Protein AF-A0A9J6QMY3-F1 (afdb_monomer_lite)

InterPro domains:
  IPR008003 Protein of unknown function DUF739 [PF05339] (4-71)

Radius of gyration: 11.46 Å; chains: 1; bounding box: 28×28×25 Å

Organism: NCBI:txid2839743

Structure (mmCIF, N/CA/C/O backbone):
data_AF-A0A9J6QMY3-F1
#
_entry.id   AF-A0A9J6QMY3-F1
#
loop_
_atom_site.group_PDB
_atom_site.id
_atom_site.type_symbol
_atom_site.label_atom_id
_atom_site.label_alt_id
_atom_site.label_comp_id
_atom_site.label_asym_id
_atom_site.label_entity_id
_atom_site.label_seq_id
_atom_site.pdbx_PDB_ins_code
_atom_site.Cartn_x
_atom_site.Cartn_y
_atom_site.Cartn_z
_atom_site.occupancy
_atom_site.B_iso_or_equiv
_atom_site.auth_seq_id
_atom_site.auth_comp_id
_atom_site.auth_asym_id
_atom_site.auth_atom_id
_atom_site.pdbx_PDB_model_num
ATOM 1 N N . MET A 1 1 ? 12.927 -16.017 9.889 1.00 51.31 1 MET A N 1
ATOM 2 C CA . MET A 1 1 ? 13.230 -15.052 8.813 1.00 51.31 1 MET A CA 1
ATOM 3 C C . MET A 1 1 ? 11.946 -14.316 8.506 1.00 51.31 1 MET A C 1
ATOM 5 O O . MET A 1 1 ? 10.990 -14.970 8.123 1.00 51.31 1 MET A O 1
ATOM 9 N N . THR A 1 2 ? 11.885 -13.010 8.746 1.00 63.94 2 THR A N 1
ATOM 10 C CA . THR A 1 2 ? 10.794 -12.172 8.234 1.00 63.94 2 THR A CA 1
ATOM 11 C C . THR A 1 2 ? 11.190 -11.723 6.835 1.00 63.94 2 THR A C 1
ATOM 13 O O . THR A 1 2 ? 12.227 -11.079 6.681 1.00 63.94 2 THR A O 1
ATOM 16 N N . CYS A 1 3 ? 10.422 -12.116 5.819 1.00 73.69 3 CYS A N 1
ATOM 17 C CA . CYS A 1 3 ? 10.589 -11.576 4.473 1.00 73.69 3 CYS A CA 1
ATOM 18 C C . CYS A 1 3 ? 10.247 -10.082 4.504 1.00 73.69 3 CYS A C 1
ATOM 20 O O . CYS A 1 3 ? 9.213 -9.699 5.044 1.00 73.69 3 CYS A O 1
ATOM 22 N N . VAL A 1 4 ? 11.140 -9.254 3.968 1.00 90.88 4 VAL A N 1
ATOM 23 C CA . VAL A 1 4 ? 10.936 -7.811 3.809 1.00 90.88 4 VAL A CA 1
ATOM 24 C C . VAL A 1 4 ? 10.617 -7.566 2.343 1.00 90.88 4 VAL A C 1
ATOM 26 O O . VAL A 1 4 ? 11.304 -8.108 1.477 1.00 90.88 4 VAL A O 1
ATOM 29 N N . PHE A 1 5 ? 9.591 -6.768 2.068 1.00 94.69 5 PHE A N 1
ATOM 30 C CA . PHE A 1 5 ? 9.153 -6.454 0.713 1.00 94.69 5 PHE A CA 1
ATOM 31 C C . PHE A 1 5 ? 9.488 -5.013 0.322 1.00 94.69 5 PHE A C 1
ATOM 33 O O . PHE A 1 5 ? 9.493 -4.103 1.159 1.00 94.69 5 PHE A O 1
ATOM 40 N N . ASP A 1 6 ? 9.761 -4.820 -0.964 1.00 95.06 6 ASP A N 1
ATOM 41 C CA . ASP A 1 6 ? 9.950 -3.526 -1.601 1.00 95.06 6 ASP A CA 1
ATOM 42 C C . ASP A 1 6 ? 8.605 -2.928 -2.025 1.00 95.06 6 ASP A C 1
ATOM 44 O O . ASP A 1 6 ? 7.987 -3.349 -3.004 1.00 95.06 6 ASP A O 1
ATOM 48 N N . TYR A 1 7 ? 8.177 -1.895 -1.300 1.00 95.44 7 TYR A N 1
ATOM 49 C CA . TYR A 1 7 ? 6.953 -1.148 -1.586 1.00 95.44 7 TYR A CA 1
ATOM 50 C C . TYR A 1 7 ? 7.190 0.129 -2.411 1.00 95.44 7 TYR A C 1
ATOM 52 O O . TYR A 1 7 ? 6.278 0.945 -2.559 1.00 95.44 7 TYR A O 1
ATOM 60 N N . SER A 1 8 ? 8.377 0.324 -3.000 1.00 94.12 8 SER A N 1
ATOM 61 C CA . SER A 1 8 ? 8.711 1.525 -3.788 1.00 94.12 8 SER A CA 1
ATOM 62 C C . SER A 1 8 ? 7.754 1.748 -4.966 1.00 94.12 8 SER A C 1
ATOM 64 O O . SER A 1 8 ? 7.428 2.890 -5.309 1.00 94.12 8 SER A O 1
ATOM 66 N N . LYS A 1 9 ? 7.229 0.669 -5.562 1.00 94.81 9 LYS A N 1
ATOM 67 C CA . LYS A 1 9 ? 6.211 0.742 -6.625 1.00 94.81 9 LYS A CA 1
ATOM 68 C C . LYS A 1 9 ? 4.861 1.256 -6.121 1.00 94.81 9 LYS A C 1
ATOM 70 O O . LYS A 1 9 ? 4.210 2.029 -6.819 1.00 94.81 9 LYS A O 1
ATOM 75 N N . ILE A 1 10 ? 4.459 0.875 -4.908 1.00 95.50 10 ILE A N 1
ATOM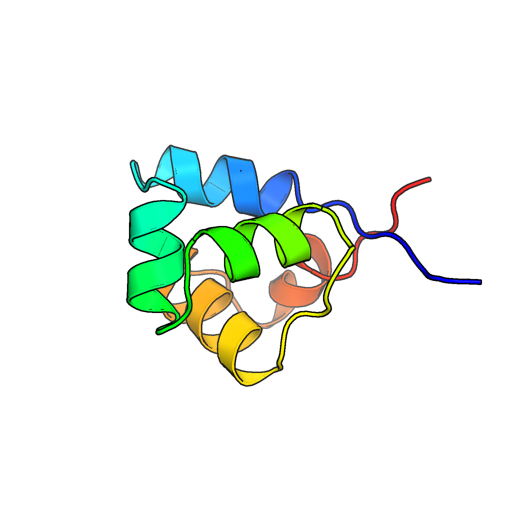 76 C CA . ILE A 1 10 ? 3.234 1.396 -4.288 1.00 95.50 10 ILE A CA 1
ATOM 77 C C . ILE A 1 10 ? 3.409 2.887 -4.008 1.00 95.50 10 ILE A C 1
ATOM 79 O O . ILE A 1 10 ? 2.564 3.687 -4.394 1.00 95.50 10 ILE A O 1
ATOM 83 N N . ILE A 1 11 ? 4.534 3.267 -3.399 1.00 94.12 11 ILE A N 1
ATOM 84 C CA . ILE A 1 11 ? 4.835 4.658 -3.047 1.00 94.12 11 ILE A CA 1
ATOM 85 C C . ILE A 1 11 ? 4.821 5.548 -4.294 1.00 94.12 11 ILE A C 1
ATOM 87 O O . ILE A 1 11 ? 4.120 6.558 -4.332 1.00 94.12 11 ILE A O 1
ATOM 91 N N . SER A 1 12 ? 5.551 5.157 -5.338 1.00 94.00 12 SER A N 1
ATOM 92 C CA . SER A 1 12 ? 5.591 5.913 -6.594 1.00 94.00 12 SER A CA 1
ATOM 93 C C . SER A 1 12 ? 4.228 5.972 -7.293 1.00 94.00 12 SER A C 1
ATOM 95 O O . SER A 1 12 ? 3.863 7.034 -7.793 1.00 94.00 12 SER A O 1
ATOM 97 N N . GLY A 1 13 ? 3.440 4.892 -7.272 1.00 94.81 13 GLY A N 1
ATOM 98 C CA . GLY A 1 13 ? 2.082 4.878 -7.824 1.00 94.81 13 GLY A CA 1
ATOM 99 C C . GLY A 1 13 ? 1.104 5.789 -7.072 1.00 94.81 13 GLY A C 1
ATOM 100 O O . GLY A 1 13 ? 0.354 6.537 -7.696 1.00 94.81 13 GLY A O 1
ATOM 101 N N . VAL A 1 14 ? 1.157 5.791 -5.738 1.00 94.88 14 VAL A N 1
ATOM 102 C CA . VAL A 1 14 ? 0.353 6.678 -4.881 1.00 94.88 14 VAL A CA 1
ATOM 103 C C . VAL A 1 14 ? 0.696 8.146 -5.154 1.00 94.88 14 VAL A C 1
ATOM 105 O O . VAL A 1 14 ? -0.203 8.957 -5.381 1.00 94.88 14 VAL A O 1
ATOM 108 N N . TYR A 1 15 ? 1.989 8.485 -5.219 1.00 93.62 15 TYR A N 1
ATOM 109 C CA . TYR A 1 15 ? 2.423 9.849 -5.530 1.00 93.62 15 TYR A CA 1
ATOM 110 C C . TYR A 1 15 ? 2.070 10.280 -6.956 1.00 93.62 15 TYR A C 1
ATOM 112 O O . TYR A 1 15 ? 1.673 11.427 -7.153 1.00 93.62 15 TYR A O 1
ATOM 120 N N . ALA A 1 16 ? 2.155 9.382 -7.942 1.00 94.56 16 ALA A N 1
ATOM 121 C CA . ALA A 1 16 ? 1.746 9.671 -9.318 1.00 94.56 16 ALA A CA 1
ATOM 122 C C . ALA A 1 16 ? 0.251 10.025 -9.425 1.00 94.56 16 ALA A C 1
ATOM 124 O O . ALA A 1 16 ? -0.142 10.772 -10.318 1.00 94.56 16 ALA A O 1
ATOM 125 N N . LYS A 1 17 ? -0.569 9.539 -8.485 1.00 93.75 17 LYS A N 1
ATOM 126 C CA . LYS A 1 17 ? -1.995 9.868 -8.357 1.00 93.75 17 LYS A CA 1
ATOM 127 C C . LYS A 1 17 ? -2.275 11.080 -7.460 1.00 93.75 17 LYS A C 1
ATOM 129 O O . LYS A 1 17 ? -3.433 11.415 -7.238 1.00 93.75 17 LYS A O 1
ATOM 134 N N . GLY A 1 18 ? -1.237 11.752 -6.955 1.00 94.75 18 GLY A N 1
ATOM 135 C CA . GLY A 1 18 ? -1.367 12.935 -6.100 1.00 94.75 18 GLY A CA 1
ATOM 136 C C . GLY A 1 18 ? -1.919 12.642 -4.702 1.00 94.75 18 GLY A C 1
ATOM 137 O O . GLY A 1 18 ? -2.378 13.559 -4.027 1.00 94.75 18 GLY A O 1
ATOM 138 N N . LEU A 1 19 ? -1.891 11.379 -4.271 1.00 95.81 19 LEU A N 1
ATOM 139 C CA . LEU A 1 19 ? -2.424 10.952 -2.982 1.00 95.81 19 LEU A CA 1
ATOM 140 C C . LEU A 1 19 ? -1.352 11.027 -1.893 1.00 95.81 19 LEU A C 1
ATOM 142 O O . LEU A 1 19 ? -0.181 10.712 -2.116 1.00 95.81 19 LEU A O 1
ATOM 146 N N . SER A 1 20 ? -1.763 11.415 -0.688 1.00 94.88 20 SER A N 1
ATOM 147 C CA . SER A 1 20 ? -0.917 11.348 0.503 1.00 94.88 20 SER A CA 1
ATOM 148 C C . SER A 1 20 ? -1.084 10.017 1.249 1.00 94.88 20 SER A C 1
ATOM 150 O O . SER A 1 20 ? -2.036 9.268 1.027 1.00 94.88 20 SER A O 1
ATOM 152 N N . TYR A 1 21 ? -0.189 9.739 2.203 1.00 92.62 21 TYR A N 1
ATOM 153 C CA . TYR A 1 21 ? -0.327 8.591 3.112 1.00 92.62 21 TYR A CA 1
ATOM 154 C C . TYR A 1 21 ? -1.654 8.620 3.885 1.00 92.62 21 TYR A C 1
ATOM 156 O O . TYR A 1 21 ? -2.278 7.576 4.073 1.00 92.62 21 TYR A O 1
ATOM 164 N N . GLY A 1 22 ? -2.107 9.809 4.293 1.00 95.62 22 GLY A N 1
ATOM 165 C CA . GLY A 1 22 ? -3.390 9.991 4.967 1.00 95.62 22 GLY A CA 1
ATOM 166 C C . GLY A 1 22 ? -4.591 9.692 4.064 1.00 95.62 22 GLY A C 1
ATOM 167 O O . GLY A 1 22 ? -5.566 9.102 4.528 1.00 95.62 22 GLY A O 1
ATOM 168 N N . ASP A 1 23 ? -4.521 10.034 2.774 1.00 96.38 23 ASP A N 1
ATOM 169 C CA . ASP A 1 23 ? -5.599 9.742 1.817 1.00 96.38 23 ASP A CA 1
ATOM 170 C C . ASP A 1 23 ? -5.713 8.243 1.535 1.00 96.38 23 ASP A C 1
ATOM 172 O O . ASP A 1 23 ? -6.816 7.691 1.519 1.00 96.38 23 ASP A O 1
ATOM 176 N N . VAL A 1 24 ? -4.571 7.565 1.396 1.00 96.94 24 VAL A N 1
ATOM 177 C CA . VAL A 1 24 ? -4.535 6.108 1.245 1.00 96.94 24 VAL A CA 1
ATOM 178 C C . VAL A 1 24 ? -5.068 5.420 2.499 1.00 96.94 24 VAL A C 1
ATOM 180 O O . VAL A 1 24 ? -5.942 4.563 2.403 1.00 96.94 24 VAL A O 1
ATOM 183 N N . ALA A 1 25 ? -4.613 5.828 3.686 1.00 96.88 25 ALA A N 1
ATOM 184 C CA . ALA A 1 25 ? -5.090 5.259 4.944 1.00 96.88 25 ALA A CA 1
ATOM 185 C C . ALA A 1 25 ? -6.607 5.441 5.124 1.00 96.88 25 ALA A C 1
ATOM 187 O O . ALA A 1 25 ? -7.293 4.500 5.524 1.00 96.88 25 ALA A O 1
ATOM 188 N N . ARG A 1 26 ? -7.142 6.615 4.755 1.00 96.81 26 ARG A N 1
ATOM 189 C CA . ARG A 1 26 ? -8.586 6.896 4.769 1.00 96.81 26 ARG A CA 1
ATOM 190 C C . ARG A 1 26 ? -9.352 5.966 3.832 1.00 96.81 26 ARG A C 1
ATOM 192 O O . ARG A 1 26 ? -10.379 5.432 4.236 1.00 96.81 26 ARG A O 1
ATOM 199 N N . THR A 1 27 ? -8.843 5.758 2.619 1.00 96.19 27 THR A N 1
ATOM 200 C CA . THR A 1 27 ? -9.453 4.865 1.618 1.00 96.19 27 THR A CA 1
ATOM 201 C C . THR A 1 27 ? -9.458 3.413 2.095 1.00 96.19 27 THR A C 1
ATOM 203 O O . THR A 1 27 ? -10.447 2.709 1.930 1.00 96.19 27 THR A O 1
ATOM 206 N N . LEU A 1 28 ? -8.394 2.989 2.781 1.00 95.75 28 LEU A N 1
ATOM 207 C CA . LEU A 1 28 ? -8.284 1.660 3.386 1.00 95.75 28 LEU A CA 1
ATOM 208 C C . LEU A 1 28 ? -9.080 1.498 4.691 1.00 95.75 28 LEU A C 1
ATOM 210 O O . LEU A 1 28 ? -9.140 0.398 5.233 1.00 95.75 28 LEU A O 1
ATOM 214 N N . GLY A 1 29 ? -9.666 2.572 5.232 1.00 96.12 29 GLY A N 1
ATOM 215 C CA . GLY A 1 29 ? -10.388 2.532 6.506 1.00 96.12 29 GLY A CA 1
ATOM 216 C C . GLY A 1 29 ? -9.491 2.288 7.727 1.00 96.12 29 GLY A C 1
ATOM 217 O O . GLY A 1 29 ? -9.969 1.803 8.752 1.00 96.12 29 GLY A O 1
ATOM 218 N N . ILE 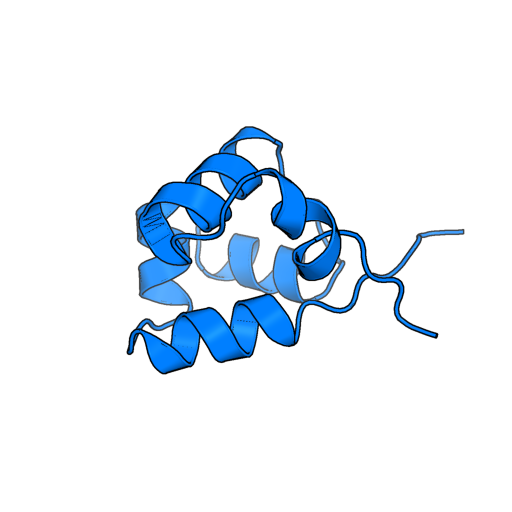A 1 30 ? -8.197 2.618 7.643 1.00 97.06 30 ILE A N 1
ATOM 219 C CA . ILE A 1 30 ? -7.215 2.433 8.722 1.00 97.06 30 ILE A CA 1
ATOM 220 C C . ILE A 1 30 ? -6.594 3.764 9.157 1.00 97.06 30 ILE A C 1
ATOM 222 O O . ILE A 1 30 ? -6.709 4.792 8.493 1.00 97.06 30 ILE A O 1
ATOM 226 N N . SER A 1 31 ? -5.893 3.760 10.294 1.00 97.50 31 SER A N 1
ATOM 227 C CA . SER A 1 31 ? -5.111 4.932 10.708 1.00 97.50 31 SER A CA 1
ATOM 228 C C . SER A 1 31 ? -3.865 5.119 9.834 1.00 97.50 31 SER A C 1
ATOM 230 O O . SER A 1 31 ? -3.236 4.145 9.416 1.00 97.50 31 SER A O 1
ATOM 232 N N . GLU A 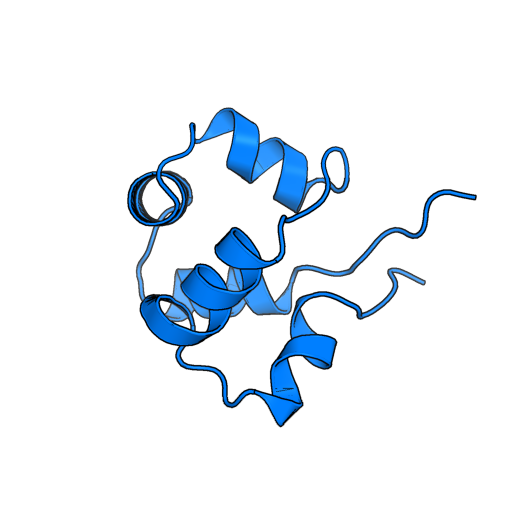1 32 ? -3.434 6.367 9.639 1.00 96.56 32 GLU A N 1
ATOM 233 C CA . GLU A 1 32 ? -2.189 6.686 8.921 1.00 96.56 32 GLU A CA 1
ATOM 234 C C . GLU A 1 32 ? -0.965 6.006 9.555 1.00 96.56 32 GLU A C 1
ATOM 236 O O . GLU A 1 32 ? -0.078 5.512 8.860 1.00 96.56 32 GLU A O 1
ATOM 241 N N . ARG A 1 33 ? -0.959 5.870 10.889 1.00 97.12 33 ARG A N 1
ATOM 242 C CA . ARG A 1 33 ? 0.060 5.103 11.617 1.00 97.12 33 ARG A CA 1
ATOM 243 C C . ARG A 1 33 ? 0.070 3.630 11.205 1.00 97.12 33 ARG A C 1
ATOM 245 O O . ARG A 1 33 ? 1.147 3.074 11.014 1.00 97.12 33 ARG A O 1
ATOM 252 N N . ALA A 1 34 ? -1.095 2.993 11.088 1.00 96.50 34 ALA A N 1
ATOM 253 C CA . ALA A 1 34 ? -1.185 1.595 10.669 1.00 96.50 34 ALA A CA 1
ATOM 254 C C . ALA A 1 34 ? -0.664 1.416 9.237 1.00 96.50 34 ALA A C 1
ATOM 256 O O . ALA A 1 34 ? 0.141 0.520 8.991 1.00 96.50 34 ALA A O 1
ATOM 257 N N . TYR A 1 35 ? -1.041 2.314 8.326 1.00 97.00 35 TYR A N 1
ATOM 258 C CA . TYR A 1 35 ? -0.524 2.323 6.958 1.00 97.00 35 TYR A CA 1
ATOM 259 C C . TYR A 1 35 ? 1.003 2.515 6.914 1.00 97.00 35 TYR A C 1
ATOM 261 O O . TYR A 1 35 ? 1.711 1.764 6.246 1.00 97.00 35 TYR A O 1
ATOM 269 N N . SER A 1 36 ? 1.538 3.452 7.703 1.00 96.38 36 SER A N 1
ATOM 270 C CA . SER A 1 36 ? 2.983 3.683 7.829 1.00 96.38 36 SER A CA 1
ATOM 271 C C . SER A 1 36 ? 3.740 2.456 8.356 1.00 96.38 36 SER A C 1
ATOM 273 O O . SER A 1 36 ? 4.810 2.120 7.841 1.00 96.38 36 SER A O 1
ATOM 275 N N . LEU A 1 37 ? 3.181 1.741 9.341 1.00 96.62 37 LEU A N 1
ATOM 276 C CA . LEU A 1 37 ? 3.768 0.495 9.846 1.00 96.62 37 LEU A CA 1
ATOM 277 C C . LEU A 1 37 ? 3.818 -0.587 8.762 1.00 96.62 37 LEU A C 1
ATOM 279 O O . LEU A 1 37 ? 4.839 -1.266 8.656 1.00 96.62 37 LEU A O 1
ATOM 283 N N . LYS A 1 38 ? 2.773 -0.707 7.933 1.00 95.38 38 LYS A N 1
ATOM 284 C CA . LYS A 1 38 ? 2.742 -1.648 6.801 1.00 95.38 38 LYS A CA 1
ATOM 285 C C . LYS A 1 38 ? 3.796 -1.306 5.752 1.00 95.38 38 LYS A C 1
ATOM 287 O O . LYS A 1 38 ? 4.623 -2.148 5.418 1.00 95.38 38 LYS A O 1
ATOM 292 N N . MET A 1 39 ? 3.870 -0.035 5.355 1.00 94.75 39 MET A N 1
ATOM 293 C CA . MET A 1 39 ? 4.903 0.474 4.439 1.00 94.75 39 MET A CA 1
ATOM 294 C C . MET A 1 39 ? 6.333 0.293 4.965 1.00 94.75 39 MET A C 1
ATOM 296 O O . MET A 1 39 ? 7.279 0.229 4.188 1.00 94.75 39 MET A O 1
ATOM 300 N N . SER A 1 40 ? 6.498 0.175 6.284 1.00 94.19 40 SER A N 1
ATOM 301 C CA . SER A 1 40 ? 7.790 -0.079 6.931 1.00 94.19 40 SER A CA 1
ATOM 302 C C . SER A 1 40 ? 8.063 -1.567 7.190 1.00 94.19 40 SER A C 1
ATOM 304 O O . SER A 1 40 ? 8.966 -1.877 7.966 1.00 94.19 40 SER A O 1
ATOM 306 N N . ASN A 1 41 ? 7.275 -2.488 6.617 1.00 93.62 41 ASN A N 1
ATOM 307 C CA . ASN A 1 41 ? 7.343 -3.937 6.869 1.00 93.62 41 ASN A CA 1
ATOM 308 C C . ASN A 1 41 ? 7.180 -4.334 8.357 1.00 93.62 41 ASN A C 1
ATOM 310 O O . ASN A 1 41 ? 7.593 -5.413 8.774 1.00 93.62 41 ASN A O 1
ATOM 314 N N . ARG A 1 42 ? 6.582 -3.469 9.188 1.00 94.06 42 ARG A N 1
ATOM 315 C CA . ARG A 1 42 ? 6.310 -3.738 10.617 1.00 94.06 42 ARG A CA 1
ATOM 316 C C . ARG A 1 42 ? 4.922 -4.327 10.861 1.00 94.06 42 ARG A C 1
ATOM 318 O O . ARG A 1 42 ? 4.618 -4.722 11.983 1.00 94.06 42 ARG A O 1
ATOM 325 N N . ALA A 1 43 ? 4.081 -4.333 9.835 1.00 94.31 43 ALA A N 1
ATOM 326 C CA . ALA A 1 43 ? 2.776 -4.967 9.812 1.00 94.31 43 ALA A CA 1
ATOM 327 C C . ALA A 1 43 ? 2.520 -5.509 8.401 1.00 94.31 43 ALA A C 1
ATOM 329 O O . ALA A 1 43 ? 3.000 -4.939 7.423 1.00 94.31 43 ALA A O 1
ATOM 330 N N . GLU A 1 44 ? 1.764 -6.594 8.299 1.00 93.56 44 GLU A N 1
ATOM 331 C CA . GLU A 1 44 ? 1.399 -7.189 7.012 1.00 93.56 44 GLU A CA 1
ATOM 332 C C . GLU A 1 44 ? 0.158 -6.507 6.435 1.00 93.56 44 GLU A C 1
ATOM 334 O O . GLU A 1 44 ? -0.684 -5.997 7.185 1.00 93.56 44 GLU A O 1
ATOM 339 N N . PHE A 1 45 ? 0.037 -6.497 5.108 1.00 95.31 45 PHE A N 1
ATOM 340 C CA . PHE A 1 45 ? -1.210 -6.134 4.442 1.00 95.31 45 PHE A CA 1
ATOM 341 C C . PHE A 1 45 ? -2.198 -7.296 4.518 1.00 95.31 45 PHE A C 1
ATOM 343 O O . PHE A 1 45 ? -1.832 -8.451 4.303 1.00 95.31 45 PHE A O 1
ATOM 350 N N . THR A 1 46 ? -3.459 -6.994 4.810 1.00 96.19 46 THR A N 1
ATOM 351 C CA . THR A 1 46 ? -4.533 -7.975 4.653 1.00 96.19 46 THR A CA 1
ATOM 352 C C . THR A 1 46 ? -4.892 -8.097 3.177 1.00 96.19 46 THR A C 1
ATOM 354 O O . THR A 1 46 ? -4.671 -7.173 2.396 1.00 96.19 46 THR A O 1
ATOM 357 N N . GLN A 1 47 ? -5.500 -9.215 2.786 1.00 95.00 47 GLN A N 1
ATOM 358 C CA . GLN A 1 47 ? -5.955 -9.395 1.407 1.00 95.00 47 GLN A CA 1
ATOM 359 C C . GLN A 1 47 ? -6.926 -8.284 0.971 1.00 95.00 47 GLN A C 1
ATOM 361 O O . GLN A 1 47 ? -6.772 -7.732 -0.109 1.00 95.00 47 GLN A O 1
ATOM 366 N N . GLN A 1 48 ? -7.842 -7.875 1.853 1.00 95.69 48 GLN A N 1
ATOM 367 C CA . GLN A 1 48 ? -8.777 -6.785 1.576 1.00 95.69 48 GLN A CA 1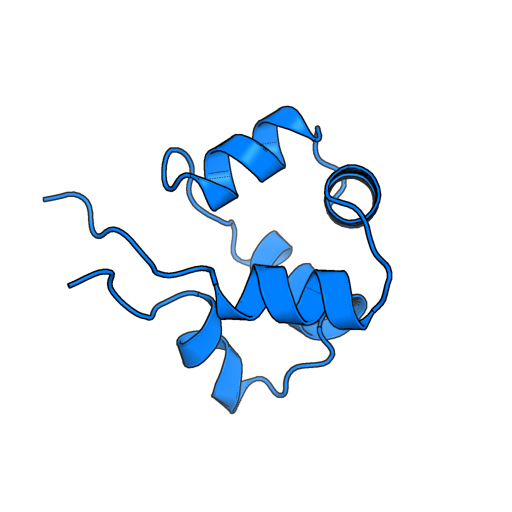
ATOM 368 C C . GLN A 1 48 ? -8.065 -5.444 1.332 1.00 95.69 48 GLN A C 1
ATOM 370 O O . GLN A 1 48 ? -8.464 -4.682 0.458 1.00 95.69 48 GLN A O 1
ATOM 375 N N . GLU A 1 49 ? -7.007 -5.141 2.090 1.00 96.81 49 GLU A N 1
ATOM 376 C CA . GLU A 1 49 ? -6.223 -3.920 1.875 1.00 96.81 49 GLU A CA 1
ATOM 377 C C . GLU A 1 49 ? -5.449 -3.967 0.554 1.00 96.81 49 GLU A C 1
ATOM 379 O O . GLU A 1 49 ? -5.336 -2.939 -0.111 1.00 96.81 49 GLU A O 1
ATOM 384 N N . ILE A 1 50 ? -4.927 -5.141 0.175 1.00 96.19 50 ILE A N 1
ATOM 385 C CA . ILE A 1 50 ? -4.269 -5.350 -1.122 1.00 96.19 50 ILE A CA 1
ATOM 386 C C . ILE A 1 50 ? -5.270 -5.118 -2.252 1.00 96.19 50 ILE A C 1
ATOM 388 O O . ILE A 1 50 ? -4.947 -4.391 -3.187 1.00 96.19 50 ILE A O 1
ATOM 392 N N . ASP A 1 51 ? -6.478 -5.674 -2.146 1.00 95.19 51 ASP A N 1
ATOM 393 C CA . ASP A 1 51 ? -7.521 -5.531 -3.163 1.00 95.19 51 ASP A CA 1
ATOM 394 C C . ASP A 1 51 ? -7.902 -4.056 -3.363 1.00 95.19 51 ASP A C 1
ATOM 396 O O . ASP A 1 51 ? -7.881 -3.566 -4.491 1.00 95.19 51 ASP A O 1
ATOM 400 N N . VAL A 1 52 ? -8.152 -3.315 -2.276 1.00 95.56 52 VAL A N 1
ATOM 401 C CA . VAL A 1 52 ? -8.479 -1.876 -2.335 1.00 95.56 52 VAL A CA 1
ATOM 402 C C . VAL A 1 52 ? -7.307 -1.056 -2.883 1.00 95.56 52 VAL A C 1
ATOM 404 O O . VAL A 1 52 ? -7.487 -0.202 -3.751 1.00 95.56 52 VAL A O 1
ATOM 407 N N . LEU A 1 53 ? -6.075 -1.311 -2.426 1.00 95.56 53 LEU A N 1
ATOM 408 C CA . LEU A 1 53 ? -4.898 -0.616 -2.956 1.00 95.56 53 LEU A CA 1
ATOM 409 C C . LEU A 1 53 ? -4.693 -0.897 -4.444 1.00 95.56 53 LEU A C 1
ATOM 411 O O . LEU A 1 53 ? -4.331 0.014 -5.184 1.00 95.56 53 LEU A O 1
ATOM 415 N N . ALA A 1 54 ? -4.880 -2.140 -4.879 1.00 95.50 54 ALA A N 1
ATOM 416 C CA . ALA A 1 54 ? -4.651 -2.532 -6.257 1.00 95.50 54 ALA A CA 1
ATOM 417 C C . ALA A 1 54 ? -5.739 -1.989 -7.188 1.00 95.50 54 ALA A C 1
ATOM 419 O O . ALA A 1 54 ? -5.416 -1.408 -8.220 1.00 95.50 54 ALA A O 1
ATOM 420 N N . ILE A 1 55 ? -7.009 -2.146 -6.824 1.00 93.75 55 ILE A N 1
ATOM 421 C CA . ILE A 1 55 ? -8.143 -1.827 -7.695 1.00 93.75 55 ILE A CA 1
ATOM 422 C C . ILE A 1 55 ? -8.503 -0.345 -7.596 1.00 93.75 55 ILE A C 1
ATOM 424 O O . ILE A 1 55 ? -8.523 0.345 -8.612 1.00 93.75 55 ILE A O 1
ATOM 428 N N . ASP A 1 56 ? -8.746 0.150 -6.382 1.00 92.50 56 ASP A N 1
ATOM 429 C CA . ASP A 1 56 ? -9.356 1.468 -6.173 1.00 92.50 56 ASP A CA 1
ATOM 430 C C . ASP A 1 56 ? -8.328 2.603 -6.184 1.00 92.50 56 ASP A C 1
ATOM 432 O O . ASP A 1 56 ? -8.640 3.733 -6.556 1.00 92.50 56 ASP A O 1
ATOM 436 N N . ILE A 1 57 ? -7.092 2.316 -5.764 1.00 94.06 57 ILE A N 1
ATOM 437 C CA . ILE A 1 57 ? -6.035 3.326 -5.677 1.00 94.06 57 ILE A CA 1
ATOM 438 C C . ILE A 1 57 ? -5.124 3.233 -6.890 1.00 94.06 57 ILE A C 1
ATOM 440 O O . ILE A 1 57 ? -5.045 4.175 -7.667 1.00 94.06 57 ILE A O 1
ATOM 444 N N . LEU A 1 58 ? -4.413 2.123 -7.061 1.00 94.19 58 LEU A N 1
ATOM 445 C CA . LEU A 1 58 ? -3.334 2.009 -8.040 1.00 94.19 58 LEU A CA 1
ATOM 446 C C . LEU A 1 58 ? -3.813 1.601 -9.441 1.00 94.19 58 LEU A C 1
ATOM 448 O O . LEU A 1 58 ? -3.040 1.760 -10.383 1.00 94.19 58 LEU A O 1
ATOM 452 N N . GLU A 1 59 ? -5.058 1.131 -9.580 1.00 94.69 59 GLU A N 1
ATOM 453 C CA . GLU A 1 59 ? -5.651 0.630 -10.834 1.00 94.69 59 GLU A CA 1
ATOM 454 C C . GLU A 1 59 ? -4.743 -0.395 -11.545 1.00 94.69 59 GLU A C 1
ATOM 456 O O . GLU A 1 59 ? -4.552 -0.376 -12.763 1.00 94.69 59 GLU A O 1
ATOM 461 N N . ILE A 1 60 ? -4.130 -1.286 -10.763 1.00 93.75 60 ILE A N 1
ATOM 462 C CA . ILE A 1 60 ? -3.233 -2.330 -11.264 1.00 93.75 60 ILE A CA 1
ATOM 463 C C . ILE A 1 60 ? -4.065 -3.535 -11.708 1.00 93.75 60 ILE A C 1
ATOM 465 O O . ILE A 1 60 ? -4.922 -3.995 -10.950 1.00 93.75 60 ILE A O 1
ATOM 469 N N . PRO A 1 61 ? -3.782 -4.119 -12.882 1.00 92.81 61 PRO A N 1
ATOM 470 C CA . PRO A 1 61 ? -4.376 -5.396 -13.250 1.00 92.81 61 PRO A CA 1
ATOM 471 C C . PRO A 1 61 ? -3.942 -6.515 -12.273 1.00 92.81 61 PRO A C 1
ATOM 473 O O . PRO A 1 61 ? -2.801 -6.486 -11.787 1.00 92.81 61 PRO A O 1
ATOM 476 N N . PRO A 1 62 ? -4.811 -7.509 -11.984 1.00 89.81 62 PRO A N 1
ATOM 477 C CA . PRO A 1 62 ? -4.558 -8.543 -10.976 1.00 89.81 62 PRO A CA 1
ATOM 478 C C . PRO A 1 62 ? -3.241 -9.302 -11.162 1.00 89.81 62 PRO A C 1
ATOM 480 O O . PRO A 1 62 ? -2.569 -9.648 -10.192 1.00 89.81 62 PRO A O 1
ATOM 483 N N . GLU A 1 63 ? -2.828 -9.511 -12.411 1.00 92.94 63 GLU A N 1
ATOM 484 C CA . GLU A 1 63 ? -1.611 -10.242 -12.774 1.00 92.94 63 GLU A CA 1
ATOM 485 C C . GLU A 1 63 ? -0.339 -9.532 -12.294 1.00 92.94 63 GLU A C 1
ATOM 487 O O . GLU A 1 63 ? 0.707 -10.161 -12.142 1.00 92.94 63 GLU A O 1
ATOM 492 N N . ARG A 1 64 ? -0.422 -8.221 -12.041 1.00 94.50 64 ARG A N 1
ATOM 493 C CA . ARG A 1 64 ? 0.708 -7.383 -11.629 1.00 94.50 64 ARG A CA 1
ATOM 494 C C . ARG A 1 64 ? 0.754 -7.115 -10.132 1.00 94.50 64 ARG A C 1
ATOM 496 O O . ARG A 1 64 ? 1.773 -6.617 -9.660 1.00 94.50 64 ARG A O 1
ATOM 503 N N . ILE A 1 65 ? -0.281 -7.479 -9.370 1.00 94.19 65 ILE A N 1
ATOM 504 C CA . ILE A 1 65 ? -0.302 -7.347 -7.902 1.00 94.19 65 ILE A CA 1
ATOM 505 C C . ILE A 1 65 ? 0.973 -7.928 -7.262 1.00 94.19 65 ILE A C 1
ATOM 507 O O . ILE A 1 65 ? 1.579 -7.239 -6.434 1.00 94.19 65 ILE A O 1
ATOM 511 N N . PRO A 1 66 ? 1.475 -9.116 -7.662 1.00 93.75 66 PRO A N 1
ATOM 512 C CA . PRO A 1 66 ? 2.669 -9.668 -7.033 1.00 93.75 66 PRO A CA 1
ATOM 513 C C . PRO A 1 66 ? 3.915 -8.793 -7.159 1.00 93.75 66 PRO A C 1
ATOM 515 O O . PRO A 1 66 ? 4.733 -8.759 -6.244 1.00 93.75 66 PRO A O 1
ATOM 518 N N . GLU A 1 67 ? 4.033 -8.024 -8.241 1.00 94.44 67 GLU A N 1
ATOM 519 C CA . GLU A 1 67 ? 5.160 -7.115 -8.437 1.00 94.44 67 GLU A CA 1
ATOM 520 C C . GLU A 1 67 ? 5.181 -5.950 -7.436 1.00 94.44 67 GLU A C 1
ATOM 522 O O . GLU A 1 67 ? 6.243 -5.369 -7.209 1.00 94.44 67 GLU A O 1
ATOM 527 N N . TYR A 1 68 ? 4.024 -5.568 -6.890 1.00 94.62 68 TYR A N 1
ATOM 528 C CA . TYR A 1 68 ? 3.876 -4.417 -5.994 1.00 94.62 68 TYR A CA 1
ATOM 529 C C . TYR A 1 68 ? 3.950 -4.814 -4.521 1.00 94.62 68 TYR A C 1
ATOM 531 O O . TYR A 1 68 ? 4.449 -4.034 -3.713 1.00 94.62 68 TYR A O 1
ATOM 539 N N . PHE A 1 69 ? 3.460 -6.007 -4.175 1.00 93.94 69 PHE A N 1
ATOM 540 C CA . PHE A 1 69 ? 3.311 -6.439 -2.782 1.00 93.94 69 PHE A CA 1
ATOM 541 C C . PHE A 1 69 ? 4.282 -7.544 -2.364 1.00 93.94 69 PHE A C 1
ATOM 543 O O . PHE A 1 69 ? 4.538 -7.689 -1.173 1.00 93.94 69 PHE A O 1
ATOM 550 N N . PHE A 1 70 ? 4.834 -8.310 -3.312 1.00 93.50 70 PHE A N 1
ATOM 551 C CA . PHE A 1 70 ? 5.623 -9.511 -3.014 1.00 93.50 70 PHE A CA 1
ATOM 552 C C . PHE A 1 70 ? 7.037 -9.491 -3.615 1.00 93.50 70 PHE A C 1
ATOM 554 O O . PHE A 1 70 ? 7.691 -10.531 -3.677 1.00 93.50 70 PHE A O 1
ATOM 561 N N . THR A 1 71 ? 7.541 -8.320 -4.019 1.00 94.62 71 THR A N 1
ATOM 562 C CA . THR A 1 71 ? 8.944 -8.146 -4.438 1.00 94.62 71 THR A CA 1
ATOM 563 C C . THR A 1 71 ? 9.847 -8.109 -3.200 1.00 94.62 71 THR A C 1
ATOM 565 O O . THR A 1 71 ? 9.682 -7.201 -2.390 1.00 94.62 71 THR A O 1
ATOM 568 N N . PRO A 1 72 ? 10.791 -9.048 -3.000 1.00 91.88 72 PRO A N 1
ATOM 569 C CA . PRO A 1 72 ? 11.669 -9.032 -1.830 1.00 9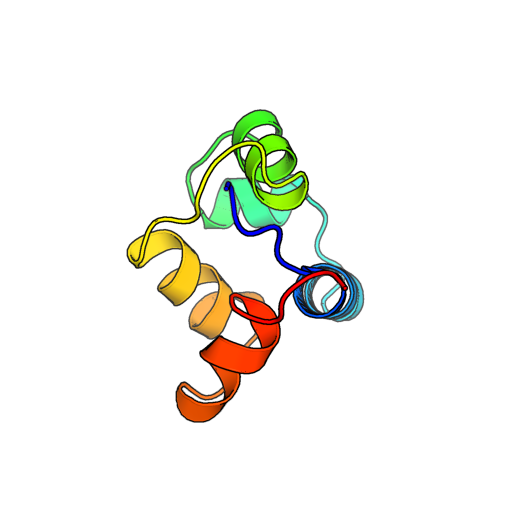1.88 72 PRO A CA 1
ATOM 570 C C . PRO A 1 72 ? 12.676 -7.876 -1.873 1.00 91.88 72 PRO A C 1
ATOM 572 O O . PRO A 1 72 ? 13.226 -7.574 -2.931 1.00 91.88 72 PRO A O 1
ATOM 575 N N . LEU A 1 73 ? 12.968 -7.283 -0.713 1.00 87.50 73 LEU A N 1
ATOM 576 C CA . LEU A 1 73 ? 14.122 -6.402 -0.535 1.00 87.50 73 LEU A CA 1
ATOM 577 C C . LEU A 1 73 ? 15.380 -7.289 -0.431 1.00 87.50 73 LEU A C 1
ATOM 579 O O . LEU A 1 73 ? 15.473 -8.096 0.498 1.00 87.50 73 LEU A O 1
ATOM 583 N N . VAL A 1 74 ? 16.293 -7.192 -1.404 1.00 73.62 74 VAL A N 1
ATOM 584 C CA . VAL A 1 74 ? 17.560 -7.958 -1.460 1.00 73.62 74 VAL A CA 1
ATOM 585 C C . VAL A 1 74 ? 18.693 -7.170 -0.818 1.00 73.62 74 VAL A C 1
ATOM 587 O O . VAL A 1 74 ? 18.770 -5.949 -1.082 1.00 73.62 74 VAL A O 1
#

Foldseek 3Di:
DQFAADQVVLVVLQVVVVHDLCRLCVQLVHDSVVSVCCNVSNDPDDPSSLCSSCVVRNNHDPVCSCVNRPHTDD

pLDDT: mean 93.17, std 7.11, range [51.31, 97.5]

Secondary structure (DSSP, 8-state):
-PPPB--HHHHHHHHHTT--HHHHHHHTTS-HHHHHHHHTTSSPPPHHHHHHIIIIIS---GGGHHHHHS-B--

Sequence (74 aa):
MTCVFDYSKIISGVYAKGLSYGDVARTLGISERAYSLKMSNRAE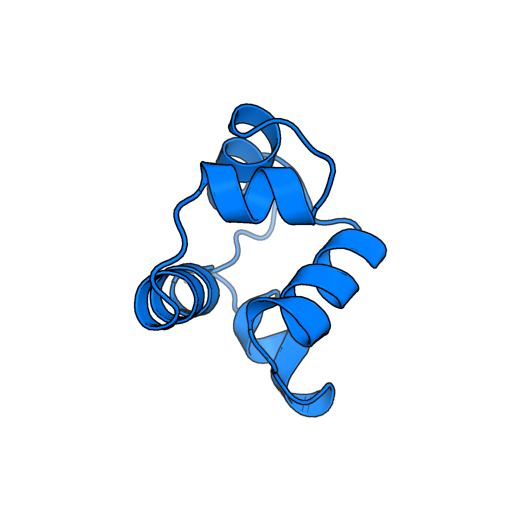FTQQEIDVLAIDILEIPPERIPEYFFTPLV